Protein AF-A0A924BYL9-F1 (afdb_monomer_lite)

Sequence (77 aa):
MGLVTAKEIAKVINADKYGVFGTFTGWVLMKVLKISALNKLYDNNKHMNDVSFLNGLLDDLRIKFEIPEEDFKRLPK

Secondary structure (DSSP, 8-state):
--S--HHHHHHHTT-GGGTHHHHHHHHHHHHHT-HHHHHHHHHHHTTS-HHHHHHHHHHHTT------HHHHTTS--

pLDDT: mean 92.77, std 5.76, range [67.19, 97.62]

Foldseek 3Di:
DFPDALCRQLVVVVNCVVPPVSSVVSVVCCVVVVVVVVRVLCVVQVVDDDVSSVVSSCVVVVNDDDDDPVVVVVDDD

Structure (mmCIF, N/CA/C/O backbone):
data_AF-A0A924BYL9-F1
#
_entry.id   AF-A0A924BYL9-F1
#
loop_
_atom_site.group_PDB
_atom_site.id
_atom_site.type_symbol
_atom_site.label_atom_id
_atom_site.label_alt_id
_atom_site.label_comp_id
_atom_site.label_asym_id
_atom_site.label_entity_id
_atom_site.label_seq_id
_atom_site.pdbx_PDB_ins_code
_atom_site.Cartn_x
_atom_site.Cartn_y
_atom_site.Cartn_z
_atom_site.occupancy
_atom_site.B_iso_or_equiv
_atom_site.auth_seq_id
_atom_site.auth_comp_id
_atom_site.auth_asym_id
_atom_site.auth_atom_id
_atom_site.pdbx_PDB_model_num
ATOM 1 N N . MET A 1 1 ? -0.323 9.866 -4.845 1.00 67.19 1 MET A N 1
ATOM 2 C CA . MET A 1 1 ? 0.919 9.174 -4.445 1.00 67.19 1 MET A CA 1
ATOM 3 C C . MET A 1 1 ? 0.480 8.070 -3.502 1.00 67.19 1 MET A C 1
ATOM 5 O O . MET A 1 1 ? 0.085 8.397 -2.388 1.00 67.19 1 MET A O 1
ATOM 9 N N . GLY A 1 2 ? 0.388 6.844 -4.023 1.00 83.31 2 GLY A N 1
ATOM 10 C CA . GLY A 1 2 ? -0.104 5.684 -3.275 1.00 83.31 2 GLY A CA 1
ATOM 11 C C . GLY A 1 2 ? 0.960 5.120 -2.336 1.00 83.31 2 GLY A C 1
ATOM 12 O O . GLY A 1 2 ? 2.095 5.587 -2.348 1.00 83.31 2 GLY A O 1
ATOM 13 N N . LEU A 1 3 ? 0.584 4.108 -1.554 1.00 92.00 3 LEU A N 1
ATOM 14 C CA . LEU A 1 3 ? 1.445 3.474 -0.552 1.00 92.00 3 LEU A CA 1
ATOM 15 C C . LEU A 1 3 ? 2.717 2.861 -1.163 1.00 92.00 3 LEU A C 1
ATOM 17 O O . LEU A 1 3 ? 3.777 2.923 -0.554 1.00 92.00 3 LEU A O 1
ATOM 21 N N . VAL A 1 4 ? 2.605 2.265 -2.355 1.00 94.94 4 VAL A N 1
ATOM 22 C CA . VAL A 1 4 ? 3.719 1.601 -3.053 1.00 94.94 4 VAL A CA 1
ATOM 23 C C . VAL A 1 4 ? 3.653 1.849 -4.561 1.00 94.94 4 VAL A C 1
ATOM 25 O O . VAL A 1 4 ? 2.577 1.863 -5.159 1.00 94.94 4 VAL A O 1
ATOM 28 N N . THR A 1 5 ? 4.799 1.990 -5.217 1.00 96.31 5 THR A N 1
ATOM 29 C CA . THR A 1 5 ? 4.930 2.149 -6.671 1.00 96.31 5 THR A CA 1
ATOM 30 C C . THR A 1 5 ? 5.438 0.881 -7.367 1.00 96.31 5 THR A C 1
ATOM 32 O O . THR A 1 5 ? 6.100 0.026 -6.780 1.00 96.31 5 THR A O 1
ATOM 35 N N . ALA A 1 6 ? 5.194 0.781 -8.679 1.00 96.44 6 ALA A N 1
ATOM 36 C CA . ALA A 1 6 ? 5.698 -0.324 -9.500 1.00 96.44 6 ALA A CA 1
ATOM 37 C C . ALA A 1 6 ? 7.235 -0.408 -9.509 1.00 96.44 6 ALA A C 1
ATOM 39 O O . ALA A 1 6 ? 7.796 -1.502 -9.560 1.00 96.44 6 ALA A O 1
ATOM 40 N N . LYS A 1 7 ? 7.921 0.741 -9.432 1.00 96.25 7 LYS A N 1
ATOM 41 C CA . LYS A 1 7 ? 9.387 0.814 -9.396 1.00 96.25 7 LYS A CA 1
ATOM 42 C C . LYS A 1 7 ? 9.949 0.292 -8.073 1.00 96.25 7 LYS A C 1
ATOM 44 O O . LYS A 1 7 ? 10.960 -0.402 -8.084 1.00 96.25 7 LYS A O 1
ATOM 49 N N . GLU A 1 8 ? 9.291 0.585 -6.953 1.00 96.50 8 GLU A N 1
ATOM 50 C CA . GLU A 1 8 ? 9.673 0.037 -5.645 1.00 96.50 8 GLU A CA 1
ATOM 51 C C . GLU A 1 8 ? 9.498 -1.478 -5.613 1.00 96.50 8 GLU A C 1
ATOM 53 O O . GLU A 1 8 ? 10.416 -2.180 -5.201 1.00 96.50 8 GLU A O 1
ATOM 58 N N . ILE A 1 9 ? 8.384 -1.995 -6.143 1.00 95.81 9 ILE A N 1
ATOM 59 C CA . ILE A 1 9 ? 8.178 -3.446 -6.257 1.00 95.81 9 ILE A CA 1
ATOM 60 C C . ILE A 1 9 ? 9.258 -4.078 -7.130 1.00 95.81 9 ILE A C 1
ATOM 62 O O . ILE A 1 9 ? 9.863 -5.060 -6.710 1.00 95.81 9 ILE A O 1
ATOM 66 N N . ALA A 1 10 ? 9.549 -3.499 -8.300 1.00 97.44 10 ALA A N 1
ATOM 67 C CA . ALA A 1 10 ? 10.600 -3.993 -9.188 1.00 97.44 10 ALA A CA 1
ATOM 68 C C . ALA A 1 10 ? 11.969 -4.052 -8.492 1.00 97.44 10 ALA A C 1
ATOM 70 O O . ALA A 1 10 ? 12.703 -5.021 -8.674 1.00 97.44 10 ALA A O 1
ATOM 71 N N . LYS A 1 11 ? 12.293 -3.051 -7.664 1.00 97.25 11 LYS A N 1
ATOM 72 C CA . LYS A 1 11 ? 13.530 -3.014 -6.878 1.00 97.25 11 LYS A CA 1
ATOM 73 C C . LYS A 1 11 ? 13.554 -4.089 -5.787 1.00 97.25 11 LYS A C 1
ATOM 75 O O . LYS A 1 11 ? 14.557 -4.775 -5.643 1.00 97.25 11 LYS A O 1
ATOM 80 N N . VAL A 1 12 ? 12.452 -4.282 -5.057 1.00 96.25 12 VAL A N 1
ATOM 81 C CA . VAL A 1 12 ? 12.348 -5.298 -3.988 1.00 96.25 12 VAL A CA 1
ATOM 82 C C . VAL A 1 12 ? 12.537 -6.719 -4.528 1.00 96.25 12 VAL A C 1
ATOM 84 O O . VAL A 1 12 ? 13.159 -7.545 -3.867 1.00 96.25 12 VAL A O 1
ATOM 87 N N . ILE A 1 13 ? 12.056 -7.003 -5.742 1.00 95.25 13 ILE A N 1
ATOM 88 C CA . ILE A 1 13 ? 12.216 -8.322 -6.378 1.00 95.25 13 ILE A CA 1
ATOM 89 C C . ILE A 1 13 ? 13.471 -8.435 -7.266 1.00 95.25 13 ILE A C 1
ATOM 91 O O . ILE A 1 13 ? 13.614 -9.421 -7.986 1.00 95.25 13 ILE A O 1
ATOM 95 N N . ASN A 1 14 ? 14.370 -7.441 -7.252 1.00 95.88 14 ASN A N 1
ATOM 96 C CA . ASN A 1 14 ? 15.574 -7.369 -8.099 1.00 95.88 14 ASN A CA 1
ATOM 97 C C . ASN A 1 14 ? 15.309 -7.449 -9.621 1.00 95.88 14 ASN A C 1
ATOM 99 O O . ASN A 1 14 ? 16.149 -7.927 -10.393 1.00 95.88 14 ASN A O 1
ATOM 103 N N . ALA A 1 15 ? 14.137 -6.997 -10.071 1.00 96.06 15 ALA A N 1
ATOM 104 C CA . ALA A 1 15 ? 13.782 -6.891 -11.485 1.00 96.06 15 ALA A CA 1
ATOM 105 C C . ALA A 1 15 ? 14.153 -5.523 -12.087 1.00 96.06 15 ALA A C 1
ATOM 107 O O . ALA A 1 15 ? 14.167 -5.378 -13.308 1.00 96.06 15 ALA A O 1
ATOM 108 N N . ASP A 1 16 ? 14.485 -4.524 -11.267 1.00 94.94 16 ASP A N 1
ATOM 109 C CA . ASP A 1 16 ? 14.859 -3.169 -11.694 1.00 94.94 16 ASP A CA 1
ATOM 110 C C . ASP A 1 16 ? 16.094 -3.126 -12.611 1.00 94.94 16 ASP A C 1
ATOM 112 O O . ASP A 1 16 ? 16.175 -2.258 -13.482 1.00 94.94 16 ASP A O 1
ATOM 116 N N . LYS A 1 17 ? 16.990 -4.117 -12.513 1.00 95.38 17 LYS A N 1
ATOM 117 C CA . LYS A 1 17 ? 18.118 -4.322 -13.444 1.00 95.38 17 LYS A CA 1
ATOM 118 C C . LYS A 1 17 ? 17.705 -4.462 -14.916 1.00 95.38 17 LYS A C 1
ATOM 120 O O . LYS A 1 17 ? 18.513 -4.214 -15.803 1.00 95.38 17 LYS A O 1
ATOM 125 N N . TYR A 1 18 ? 16.452 -4.835 -15.184 1.00 95.38 18 TYR A N 1
ATOM 126 C CA . TYR A 1 18 ? 15.886 -4.920 -16.535 1.00 95.38 18 TYR A CA 1
ATOM 127 C C . TYR A 1 18 ? 15.247 -3.597 -17.002 1.00 95.38 18 TYR A C 1
ATOM 129 O O . TYR A 1 18 ? 14.521 -3.565 -17.998 1.00 95.38 18 TYR A O 1
ATOM 137 N N . GLY A 1 19 ? 15.471 -2.498 -16.275 1.00 94.50 19 GLY A N 1
ATOM 138 C CA . GLY A 1 19 ? 15.006 -1.160 -16.629 1.00 94.50 19 GLY A CA 1
ATOM 139 C C . GLY A 1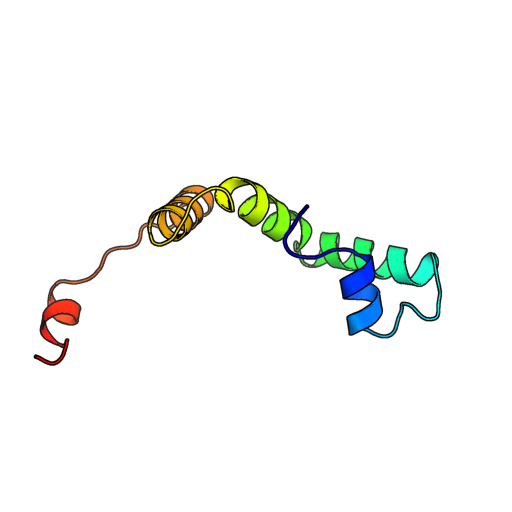 19 ? 13.484 -1.075 -16.756 1.00 94.50 19 GLY A C 1
ATOM 140 O O . GLY A 1 19 ? 12.735 -1.411 -15.832 1.00 94.50 19 GLY A O 1
ATOM 141 N N . VAL A 1 20 ? 13.009 -0.617 -17.916 1.00 95.12 20 VAL A N 1
ATOM 142 C CA . VAL A 1 20 ? 11.571 -0.448 -18.195 1.00 95.12 20 VAL A CA 1
ATOM 143 C C . VAL A 1 20 ? 10.791 -1.761 -18.096 1.00 95.12 20 VAL A C 1
ATOM 145 O O . VAL A 1 20 ? 9.678 -1.762 -17.571 1.00 95.12 20 VAL A O 1
ATOM 148 N N . PHE A 1 21 ? 11.387 -2.888 -18.499 1.00 96.00 21 PHE A N 1
ATOM 149 C CA . PHE A 1 21 ? 10.760 -4.206 -18.376 1.00 96.00 21 PHE A CA 1
ATOM 150 C C . PHE A 1 21 ? 10.625 -4.625 -16.912 1.00 96.00 21 PHE A C 1
ATOM 152 O O . PHE A 1 21 ? 9.590 -5.152 -16.513 1.00 96.00 21 PHE A O 1
ATOM 159 N N . GLY A 1 22 ? 11.617 -4.297 -16.082 1.00 95.94 22 GLY A N 1
ATOM 160 C CA . GLY A 1 22 ? 11.537 -4.474 -14.635 1.00 95.94 22 GLY A CA 1
ATOM 161 C C . GLY A 1 22 ? 10.370 -3.706 -14.024 1.00 95.94 22 GLY A C 1
ATOM 162 O O . GLY A 1 22 ? 9.533 -4.278 -13.330 1.00 95.94 22 GLY A O 1
ATOM 163 N N . THR A 1 23 ? 10.246 -2.420 -14.355 1.00 96.56 23 THR A N 1
ATOM 164 C CA . THR A 1 23 ? 9.129 -1.590 -13.866 1.00 96.56 23 THR A CA 1
ATOM 165 C C . THR A 1 23 ? 7.772 -2.120 -14.342 1.00 96.56 23 THR A C 1
ATOM 167 O O . THR A 1 23 ? 6.810 -2.131 -13.572 1.00 96.56 23 THR A O 1
ATOM 170 N N . PHE A 1 24 ? 7.691 -2.622 -15.578 1.00 97.31 24 PHE A N 1
ATOM 171 C CA . PHE A 1 24 ? 6.485 -3.265 -16.099 1.00 97.31 24 PHE A CA 1
ATOM 172 C C . PHE A 1 24 ? 6.103 -4.520 -15.299 1.00 97.31 24 PHE A C 1
ATOM 174 O O . PHE A 1 24 ? 4.943 -4.655 -14.915 1.00 97.31 24 PHE A O 1
ATOM 181 N N . THR A 1 25 ? 7.058 -5.397 -14.966 1.00 96.69 25 THR A N 1
ATOM 182 C CA . THR A 1 25 ? 6.771 -6.566 -14.108 1.00 96.69 25 THR A CA 1
ATOM 183 C C . THR A 1 25 ? 6.254 -6.158 -12.728 1.00 96.69 25 THR A C 1
ATOM 185 O O . THR A 1 25 ? 5.282 -6.740 -12.246 1.00 96.69 25 THR A O 1
ATOM 188 N N . GLY A 1 26 ? 6.814 -5.098 -12.133 1.00 96.62 26 GLY A N 1
ATOM 189 C CA . GLY A 1 26 ? 6.301 -4.523 -10.891 1.00 96.62 26 GLY A CA 1
ATOM 190 C C . GLY A 1 26 ? 4.849 -4.057 -11.022 1.00 96.62 26 GLY A C 1
ATOM 191 O O . GLY A 1 26 ? 4.020 -4.365 -10.170 1.00 96.62 26 GLY A O 1
ATOM 192 N N . TRP A 1 27 ? 4.499 -3.390 -12.125 1.00 96.75 27 TRP A N 1
ATOM 193 C CA . TRP A 1 27 ? 3.120 -2.979 -12.400 1.00 96.75 27 TRP A CA 1
ATOM 194 C C . TRP A 1 27 ? 2.170 -4.172 -12.586 1.00 96.75 27 TRP A C 1
ATOM 196 O O . TRP A 1 27 ? 1.066 -4.160 -12.038 1.00 96.75 27 TRP A O 1
ATOM 206 N N . VAL A 1 28 ? 2.594 -5.223 -13.299 1.00 97.56 28 VAL A N 1
ATOM 207 C CA . VAL A 1 28 ? 1.803 -6.457 -13.460 1.00 97.56 28 VAL A CA 1
ATOM 208 C C . VAL A 1 28 ? 1.522 -7.088 -12.097 1.00 97.56 28 VAL A C 1
ATOM 210 O O . VAL A 1 28 ? 0.367 -7.379 -11.779 1.00 97.56 28 VAL A O 1
ATOM 213 N N . LEU A 1 29 ? 2.544 -7.225 -11.249 1.00 96.94 29 LEU A N 1
ATOM 214 C CA . LEU A 1 29 ? 2.387 -7.750 -9.891 1.00 96.94 29 LEU A CA 1
ATOM 215 C C . LEU A 1 29 ? 1.415 -6.912 -9.061 1.00 96.94 29 LEU A C 1
ATOM 217 O O . LEU A 1 29 ? 0.569 -7.470 -8.362 1.00 96.94 29 LEU A O 1
ATOM 221 N N . MET A 1 30 ? 1.455 -5.582 -9.191 1.00 96.81 30 MET A N 1
ATOM 222 C CA . MET A 1 30 ? 0.497 -4.714 -8.503 1.00 96.81 30 MET A CA 1
ATOM 223 C C . MET A 1 30 ? -0.958 -4.985 -8.881 1.00 96.81 30 MET A C 1
ATOM 225 O O . MET A 1 30 ? -1.853 -4.744 -8.064 1.00 96.81 30 MET A O 1
ATOM 229 N N . LYS A 1 31 ? -1.218 -5.415 -10.118 1.00 96.56 31 LYS A N 1
ATOM 230 C CA . LYS A 1 31 ? -2.563 -5.764 -10.583 1.00 96.56 31 LYS A CA 1
ATOM 231 C C . LYS A 1 31 ? -2.969 -7.143 -10.079 1.00 96.56 31 LYS A C 1
ATOM 233 O O . LYS A 1 31 ? -4.030 -7.263 -9.472 1.00 96.56 31 LYS A O 1
ATOM 238 N N . VAL A 1 32 ? -2.111 -8.145 -10.273 1.00 97.62 32 VAL A N 1
ATOM 239 C CA . VAL A 1 32 ? -2.394 -9.546 -9.919 1.00 97.62 32 VAL 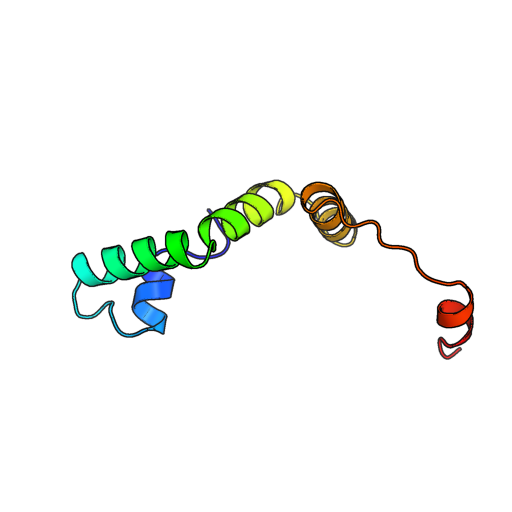A CA 1
ATOM 240 C C . VAL A 1 32 ? -2.597 -9.713 -8.413 1.00 97.62 32 VAL A C 1
ATOM 242 O O . VAL A 1 32 ? -3.585 -10.300 -7.985 1.00 97.62 32 VAL A O 1
ATOM 245 N N . LEU A 1 33 ? -1.718 -9.123 -7.601 1.00 96.94 33 LEU A N 1
ATOM 246 C CA . LEU A 1 33 ? -1.781 -9.205 -6.138 1.00 96.94 33 LEU A CA 1
ATOM 247 C C . LEU A 1 33 ? -2.721 -8.164 -5.515 1.00 96.94 33 LEU A C 1
ATOM 249 O O . LEU A 1 33 ? -2.743 -7.997 -4.300 1.00 96.94 33 LEU A O 1
ATOM 253 N N . LYS A 1 34 ? -3.477 -7.421 -6.335 1.00 96.12 34 LYS A N 1
ATOM 254 C CA . LYS A 1 34 ? -4.392 -6.352 -5.899 1.00 96.12 34 LYS A CA 1
ATOM 255 C C . LYS A 1 34 ? -3.736 -5.241 -5.060 1.00 96.12 34 LYS A C 1
ATOM 257 O O . LYS A 1 34 ? -4.445 -4.470 -4.418 1.00 96.12 34 LYS A O 1
ATOM 262 N N . ILE A 1 35 ? -2.418 -5.049 -5.139 1.00 96.31 35 ILE A N 1
ATOM 263 C CA . ILE A 1 35 ? -1.720 -3.914 -4.498 1.00 96.31 35 ILE A CA 1
ATOM 264 C C . ILE A 1 35 ? -2.267 -2.577 -5.022 1.00 96.31 35 ILE A C 1
ATOM 266 O O . ILE A 1 35 ? -2.362 -1.606 -4.281 1.00 96.31 35 ILE A O 1
ATOM 270 N N . SER A 1 36 ? -2.723 -2.526 -6.280 1.00 95.50 36 SER A N 1
ATOM 271 C CA . SER A 1 36 ? -3.437 -1.352 -6.809 1.00 95.50 36 SER A CA 1
ATOM 272 C C . SER A 1 36 ? -4.703 -1.011 -6.009 1.00 95.50 36 SER A C 1
ATOM 274 O O . SER A 1 36 ? -5.018 0.164 -5.842 1.00 95.50 36 SER A O 1
ATOM 276 N N . ALA A 1 37 ? -5.434 -2.019 -5.520 1.00 95.06 37 ALA A N 1
ATOM 277 C CA . ALA A 1 37 ? -6.613 -1.806 -4.686 1.00 95.06 37 ALA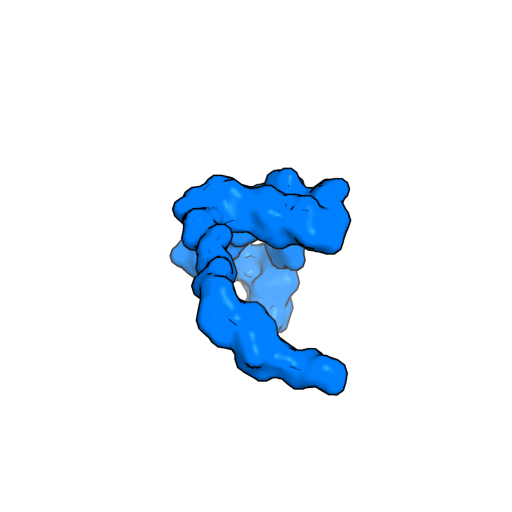 A CA 1
ATOM 278 C C . ALA A 1 37 ? -6.217 -1.313 -3.288 1.00 95.06 37 ALA A C 1
ATOM 280 O O . ALA A 1 37 ? -6.842 -0.386 -2.782 1.00 95.06 37 ALA A O 1
ATOM 281 N N . LEU A 1 38 ? -5.134 -1.853 -2.716 1.00 95.06 38 LEU A N 1
ATOM 282 C CA . LEU A 1 38 ? -4.579 -1.370 -1.448 1.00 95.06 38 LEU A CA 1
ATOM 283 C C . LEU A 1 38 ? -4.120 0.091 -1.544 1.00 95.06 38 LEU A C 1
ATOM 285 O O . LEU A 1 38 ? -4.429 0.891 -0.669 1.00 95.06 38 LEU A O 1
ATOM 289 N N . ASN A 1 39 ? -3.448 0.470 -2.634 1.00 96.12 39 ASN A N 1
ATOM 290 C CA . ASN A 1 39 ? -3.090 1.864 -2.884 1.00 96.12 39 ASN A CA 1
ATOM 291 C C . ASN A 1 39 ? -4.316 2.773 -2.950 1.00 96.12 39 ASN A C 1
ATOM 293 O O . ASN A 1 39 ? -4.255 3.876 -2.425 1.00 96.12 39 ASN A O 1
ATOM 297 N N . LYS A 1 40 ? -5.411 2.325 -3.579 1.00 95.00 40 LYS A N 1
ATOM 298 C CA . LYS A 1 40 ? -6.659 3.095 -3.643 1.00 95.00 40 LYS A CA 1
ATOM 299 C C . LYS A 1 40 ? -7.271 3.274 -2.251 1.00 95.00 40 LYS A C 1
ATOM 301 O O . LYS A 1 40 ? -7.639 4.387 -1.903 1.00 95.00 40 LYS A O 1
ATOM 306 N N . LEU A 1 41 ? -7.326 2.201 -1.460 1.00 94.94 41 LEU A N 1
ATOM 307 C CA . LEU A 1 41 ? -7.790 2.234 -0.070 1.00 94.94 41 LEU A CA 1
ATOM 308 C C . LEU A 1 41 ? -6.955 3.214 0.772 1.00 94.94 41 LEU A C 1
ATOM 310 O O . LEU A 1 41 ? -7.498 4.047 1.492 1.00 94.94 41 LEU A O 1
ATOM 314 N N . TYR A 1 42 ? -5.630 3.151 0.639 1.00 95.12 42 TYR A N 1
ATOM 315 C CA . TYR A 1 42 ? -4.723 4.076 1.307 1.00 95.12 42 TYR A CA 1
ATOM 316 C C . TYR A 1 42 ? -4.919 5.519 0.825 1.00 95.12 42 TYR A C 1
ATOM 318 O O . TYR A 1 42 ? -5.071 6.412 1.646 1.00 95.12 42 TYR A O 1
ATOM 326 N N . ASP A 1 43 ? -4.962 5.769 -0.487 1.00 95.31 43 ASP A N 1
ATOM 327 C CA . ASP A 1 43 ? -5.145 7.112 -1.053 1.00 95.31 43 ASP A CA 1
ATOM 328 C C . ASP A 1 43 ? -6.466 7.758 -0.612 1.00 95.31 43 ASP A C 1
ATOM 330 O O . ASP A 1 43 ? -6.491 8.965 -0.366 1.00 95.31 43 ASP A O 1
ATOM 334 N N . ASN A 1 44 ? -7.526 6.959 -0.460 1.00 94.81 44 ASN A N 1
ATOM 335 C CA . ASN A 1 44 ? -8.808 7.414 0.064 1.00 94.81 44 ASN A CA 1
ATOM 336 C C . ASN A 1 44 ? -8.720 7.859 1.525 1.00 94.81 44 ASN A C 1
ATOM 338 O O . ASN A 1 44 ? -9.379 8.824 1.875 1.00 94.81 44 ASN A O 1
ATOM 342 N N . ASN A 1 45 ? -7.915 7.202 2.366 1.00 95.62 45 ASN A N 1
ATOM 343 C CA . ASN A 1 45 ? -7.945 7.410 3.821 1.00 95.62 45 ASN A CA 1
ATOM 344 C C . ASN A 1 45 ? -6.746 8.187 4.376 1.00 95.62 45 ASN A C 1
ATOM 346 O O . ASN A 1 45 ? -6.865 8.809 5.422 1.00 95.62 45 ASN A O 1
ATOM 350 N N . LYS A 1 46 ? -5.602 8.229 3.681 1.00 94.31 46 LYS A N 1
ATOM 351 C CA . LYS A 1 46 ? -4.316 8.789 4.165 1.00 94.31 46 LYS A CA 1
ATOM 352 C C . LYS A 1 46 ? -4.335 10.260 4.599 1.00 94.31 46 LYS A C 1
ATOM 354 O O . LYS A 1 46 ? -3.332 10.760 5.092 1.00 94.31 46 LYS A O 1
ATOM 359 N N . HIS A 1 47 ? -5.409 10.980 4.295 1.00 94.75 47 HIS A N 1
ATOM 360 C CA . HIS A 1 47 ? -5.600 12.373 4.689 1.00 94.75 47 HIS A CA 1
ATOM 361 C C . HIS A 1 47 ? -6.191 12.501 6.105 1.00 94.75 47 HIS A C 1
ATOM 363 O O . HIS A 1 47 ? -6.182 13.587 6.677 1.00 94.75 47 HIS A O 1
ATOM 369 N N . MET A 1 48 ? -6.721 11.406 6.651 1.00 96.19 48 MET A N 1
ATOM 370 C CA . MET A 1 48 ? -7.183 11.283 8.028 1.00 96.19 48 MET A CA 1
ATOM 371 C C . MET A 1 48 ? -6.005 10.927 8.946 1.00 96.19 48 MET A C 1
ATOM 373 O O . MET A 1 48 ? -5.046 10.295 8.504 1.00 96.19 48 MET A O 1
ATOM 377 N N . ASN A 1 49 ? -6.096 11.288 10.229 1.00 93.75 49 ASN A N 1
ATOM 378 C CA . ASN A 1 49 ? -5.069 10.999 11.236 1.00 93.75 49 ASN A CA 1
ATOM 379 C C . ASN A 1 49 ? -5.589 10.045 12.321 1.00 93.75 49 ASN A C 1
ATOM 381 O O . ASN A 1 49 ? -6.793 9.993 12.588 1.00 93.75 49 ASN A O 1
ATOM 385 N N . ASP A 1 50 ? -4.662 9.323 12.952 1.00 93.00 50 ASP A N 1
ATOM 386 C CA . ASP A 1 50 ? -4.884 8.481 14.131 1.00 93.00 50 ASP A CA 1
ATOM 387 C C . ASP A 1 50 ? -6.087 7.529 13.990 1.00 93.00 50 ASP A C 1
ATOM 389 O O . ASP A 1 50 ? -6.173 6.729 13.057 1.00 93.00 50 ASP A O 1
ATOM 393 N N . VAL A 1 51 ? -7.037 7.611 14.922 1.00 93.81 51 VAL A N 1
ATOM 394 C CA . VAL A 1 51 ? -8.217 6.745 14.988 1.00 93.81 51 VAL A CA 1
ATOM 395 C C . VAL A 1 51 ? -9.151 6.973 13.797 1.00 93.81 51 VAL A C 1
ATOM 397 O O . VAL A 1 51 ? -9.764 6.024 13.315 1.00 93.81 51 VAL A O 1
ATOM 400 N N . SER A 1 52 ? -9.226 8.198 13.265 1.00 94.06 52 SER A N 1
ATOM 401 C CA . SER A 1 52 ? -10.061 8.502 12.097 1.00 94.06 52 SER A CA 1
ATOM 402 C C . SER A 1 52 ? -9.576 7.768 10.849 1.00 94.06 52 SER A C 1
ATOM 404 O O . SER A 1 52 ? -10.397 7.277 10.082 1.00 94.06 52 SER A O 1
ATOM 406 N N . PHE A 1 53 ? -8.256 7.627 10.677 1.00 95.44 53 PHE A N 1
ATOM 407 C CA . PHE A 1 53 ? -7.688 6.811 9.602 1.00 95.44 53 PHE A CA 1
ATOM 408 C C . PHE A 1 53 ? -8.104 5.344 9.733 1.00 95.44 53 PHE A C 1
ATOM 410 O O . PHE A 1 53 ? -8.547 4.739 8.759 1.00 95.44 53 PHE A O 1
ATOM 417 N N . LEU A 1 54 ? -8.002 4.780 10.941 1.00 94.38 54 LEU A N 1
ATOM 418 C CA . LEU A 1 54 ? -8.375 3.387 11.195 1.00 94.38 54 LEU A CA 1
ATOM 419 C C . LEU A 1 54 ? -9.865 3.143 10.937 1.00 94.38 54 LEU A C 1
ATOM 421 O O . LEU A 1 54 ? -10.210 2.177 10.263 1.00 94.38 54 LEU A O 1
ATOM 425 N N . ASN A 1 55 ? -10.733 4.038 11.409 1.00 94.38 55 ASN A N 1
ATOM 426 C CA . ASN A 1 55 ? -12.173 3.938 11.178 1.00 94.38 55 ASN A CA 1
ATOM 427 C C . ASN A 1 55 ? -12.523 4.052 9.689 1.00 94.38 55 ASN A C 1
ATOM 429 O O . ASN A 1 55 ? -13.277 3.225 9.187 1.00 94.38 55 ASN A O 1
ATOM 433 N N . GLY A 1 56 ? -11.913 4.991 8.958 1.00 94.81 56 GLY A N 1
ATOM 434 C CA . GLY A 1 56 ? -12.125 5.118 7.513 1.00 94.81 56 GLY A CA 1
ATOM 435 C C . GLY A 1 56 ? -11.727 3.856 6.735 1.00 94.81 56 GLY A C 1
ATOM 436 O O . GLY A 1 56 ? -12.447 3.422 5.836 1.00 94.81 56 GLY A O 1
ATOM 437 N N . LEU A 1 57 ? -10.632 3.190 7.132 1.00 94.69 57 LEU A N 1
ATOM 438 C CA . LEU A 1 57 ? -10.257 1.891 6.562 1.00 94.69 57 LEU A CA 1
ATOM 439 C C . LEU A 1 57 ? -11.293 0.799 6.857 1.00 94.69 57 LEU A C 1
ATOM 441 O O . LEU A 1 57 ? -11.600 0.004 5.967 1.00 94.69 57 LEU A O 1
ATOM 445 N N . LEU A 1 58 ? -11.804 0.731 8.091 1.00 94.69 58 LEU A N 1
ATOM 446 C CA . LEU A 1 58 ? -12.833 -0.238 8.476 1.00 94.69 58 LEU A CA 1
ATOM 447 C C . LEU A 1 58 ? -14.119 -0.024 7.667 1.00 94.69 58 LEU A C 1
ATOM 449 O O . LEU A 1 58 ? -14.672 -0.996 7.153 1.00 94.69 58 LEU A O 1
ATOM 453 N N . ASP A 1 59 ? -14.534 1.228 7.478 1.00 93.81 59 ASP A N 1
ATOM 454 C CA . ASP A 1 59 ? -15.717 1.595 6.697 1.00 93.81 59 ASP A CA 1
ATOM 455 C C . ASP A 1 59 ? -15.564 1.226 5.212 1.00 93.81 59 ASP A C 1
ATOM 457 O O . ASP A 1 59 ? -16.433 0.554 4.643 1.00 93.81 59 ASP A O 1
ATOM 461 N N . ASP A 1 60 ? -14.435 1.579 4.586 1.00 92.94 60 ASP A N 1
ATOM 462 C CA . ASP A 1 60 ? -14.149 1.252 3.181 1.00 92.94 60 ASP A CA 1
ATOM 463 C C . ASP A 1 60 ? -14.089 -0.269 2.942 1.00 92.94 60 ASP A C 1
ATOM 465 O O . ASP A 1 60 ? -14.527 -0.769 1.898 1.00 92.94 60 ASP A O 1
ATOM 469 N N . LEU A 1 61 ? -13.563 -1.022 3.915 1.00 94.06 61 LEU A N 1
ATOM 470 C CA . LEU A 1 61 ? 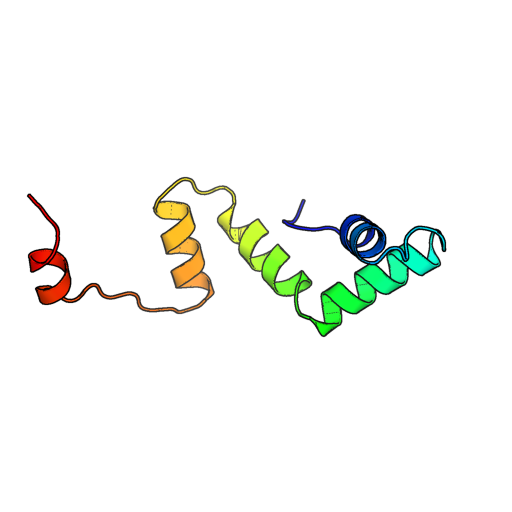-13.514 -2.486 3.888 1.00 94.06 61 LEU A CA 1
ATOM 471 C C . LEU A 1 61 ? -14.826 -3.143 4.341 1.00 94.06 61 LEU A C 1
ATOM 473 O O . LEU A 1 61 ? -14.956 -4.364 4.228 1.00 94.06 61 LEU A O 1
ATOM 477 N N . ARG A 1 62 ? -15.802 -2.354 4.812 1.00 93.00 62 ARG A N 1
ATOM 478 C CA . ARG A 1 62 ? -17.078 -2.812 5.386 1.00 93.00 62 ARG A CA 1
ATOM 479 C C . ARG A 1 62 ? -16.890 -3.790 6.548 1.00 93.00 62 ARG A C 1
ATOM 481 O O . ARG A 1 62 ? -17.646 -4.751 6.697 1.00 93.00 62 ARG A O 1
ATOM 488 N N . ILE A 1 63 ? -15.866 -3.556 7.360 1.00 93.12 63 ILE A N 1
ATOM 489 C CA . ILE A 1 63 ? -15.563 -4.337 8.554 1.00 93.12 63 ILE A CA 1
ATOM 490 C C . ILE A 1 63 ? -16.277 -3.686 9.733 1.00 93.12 63 ILE A C 1
ATOM 492 O O . ILE A 1 63 ? -15.962 -2.565 10.120 1.00 93.12 63 ILE A O 1
ATOM 496 N N . LYS A 1 64 ? -17.212 -4.413 10.346 1.00 87.81 64 LYS A N 1
ATOM 497 C CA . LYS A 1 64 ? -17.795 -4.005 11.623 1.00 87.81 64 LYS A CA 1
ATOM 498 C C . LYS A 1 64 ? -16.888 -4.493 1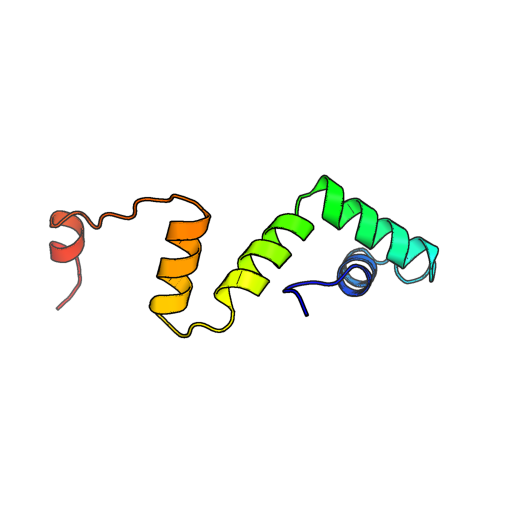2.747 1.00 87.81 64 LYS A C 1
ATOM 500 O O . LYS A 1 64 ? -16.832 -5.690 13.017 1.00 87.81 64 LYS A O 1
ATOM 505 N N . PHE A 1 65 ? -16.158 -3.575 13.365 1.00 85.00 65 PHE A N 1
ATOM 506 C CA . PHE A 1 65 ? -15.347 -3.880 14.535 1.00 85.00 65 PHE A CA 1
ATOM 507 C C . PHE A 1 65 ? -16.155 -3.600 15.805 1.00 85.00 65 PHE A C 1
ATOM 509 O O . PHE A 1 65 ? -16.598 -2.475 16.027 1.00 85.00 65 PHE A O 1
ATOM 516 N N . GLU A 1 66 ? -16.356 -4.623 16.631 1.00 83.62 66 GLU A N 1
ATOM 517 C CA . GLU A 1 66 ? -16.984 -4.513 17.949 1.00 83.62 66 GLU A CA 1
ATOM 518 C C . GLU A 1 66 ? -15.999 -5.049 18.988 1.00 83.62 66 GLU A C 1
ATOM 520 O O . GLU A 1 66 ? -15.440 -6.130 18.806 1.00 83.62 66 GLU A O 1
ATOM 525 N N . ILE A 1 67 ? -15.769 -4.293 20.063 1.00 81.12 67 ILE A N 1
ATOM 526 C CA . ILE A 1 67 ? -14.941 -4.746 21.185 1.00 81.12 67 ILE A CA 1
ATOM 527 C C . ILE A 1 67 ? -15.873 -5.394 22.214 1.00 81.12 67 ILE A C 1
ATOM 529 O O . ILE A 1 67 ? -16.745 -4.699 22.743 1.00 81.12 67 ILE A O 1
ATOM 533 N N . PRO A 1 68 ? -15.703 -6.687 22.537 1.00 85.06 68 PRO A N 1
ATOM 534 C CA . PRO A 1 68 ? -16.466 -7.323 23.602 1.00 85.06 68 PRO A CA 1
ATOM 535 C C . PRO A 1 68 ? -16.141 -6.686 24.957 1.00 85.06 68 PRO A C 1
ATOM 537 O O . PRO A 1 68 ? -14.973 -6.490 25.299 1.00 85.06 68 PRO A O 1
ATOM 540 N N . GLU A 1 69 ? -17.158 -6.424 25.782 1.00 83.56 69 GLU A N 1
ATOM 541 C CA . GLU A 1 69 ? -16.952 -5.858 27.126 1.00 83.56 69 GLU A CA 1
ATOM 542 C C . GLU A 1 69 ? -16.034 -6.722 28.009 1.00 83.56 69 GLU A C 1
ATOM 544 O O . GLU A 1 69 ? -15.328 -6.212 28.881 1.00 83.56 69 GLU A O 1
ATOM 549 N N . GLU A 1 70 ? -16.031 -8.039 27.795 1.00 84.06 70 GLU A N 1
ATOM 550 C CA . GLU A 1 70 ? -15.176 -8.977 28.526 1.00 84.06 70 GLU A CA 1
ATOM 551 C C . GLU A 1 70 ? -13.685 -8.775 28.240 1.00 84.06 70 GLU A C 1
ATOM 553 O O . GLU A 1 70 ? -12.872 -8.918 29.153 1.00 84.06 70 GLU A O 1
ATOM 558 N N . ASP A 1 71 ? -13.320 -8.390 27.016 1.00 85.62 71 ASP A N 1
ATOM 559 C CA . ASP A 1 71 ? -11.926 -8.120 26.658 1.00 85.62 71 ASP A CA 1
ATOM 560 C C . ASP A 1 71 ? -11.443 -6.800 27.265 1.00 85.62 71 ASP A C 1
ATOM 562 O O . ASP A 1 71 ? -10.294 -6.700 27.696 1.00 85.62 71 ASP A O 1
ATOM 566 N N . PHE A 1 72 ? -12.339 -5.820 27.427 1.00 83.06 72 PHE A N 1
ATOM 567 C CA . PHE A 1 72 ? -12.025 -4.580 28.139 1.00 83.06 72 PHE A CA 1
ATOM 568 C C . PHE A 1 72 ? -11.708 -4.830 29.623 1.00 83.06 72 PHE A C 1
ATOM 570 O O . PHE A 1 72 ? -10.786 -4.234 30.176 1.00 83.06 72 PHE A O 1
ATOM 577 N N . LYS A 1 73 ? -12.411 -5.775 30.267 1.00 86.00 73 LYS A N 1
ATOM 578 C CA . LYS A 1 73 ? -12.177 -6.165 31.675 1.00 86.00 73 LYS A CA 1
ATOM 579 C C . LYS A 1 73 ? -10.832 -6.869 31.906 1.00 86.00 73 LYS A C 1
ATOM 581 O O . LYS A 1 73 ? -10.408 -6.976 33.055 1.00 86.00 73 LYS A O 1
ATOM 586 N N . ARG A 1 74 ? -10.177 -7.361 30.847 1.00 87.88 74 ARG A N 1
ATOM 587 C CA . ARG A 1 74 ? -8.866 -8.035 30.902 1.00 87.88 74 ARG A CA 1
ATOM 588 C C . ARG A 1 74 ? -7.684 -7.070 30.799 1.00 87.88 74 ARG A C 1
ATOM 590 O O . ARG A 1 74 ? -6.547 -7.506 30.969 1.00 87.88 74 ARG A O 1
ATOM 597 N N . LEU A 1 75 ? -7.929 -5.787 30.523 1.00 84.31 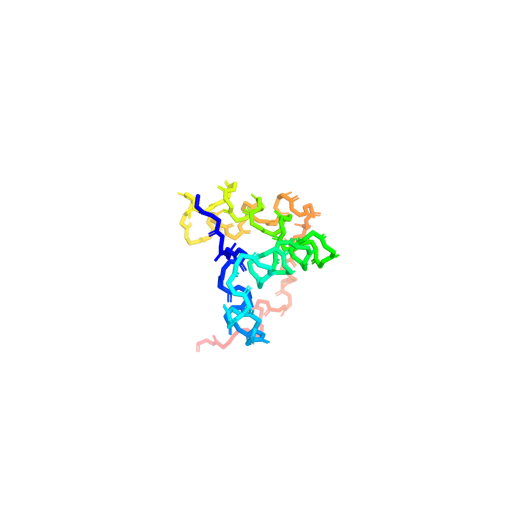75 LEU A N 1
ATOM 598 C CA . LEU A 1 75 ? -6.867 -4.787 30.464 1.00 84.31 75 LEU A CA 1
ATOM 599 C C . LEU A 1 75 ? -6.270 -4.565 31.870 1.00 84.31 75 LEU A C 1
ATOM 601 O O . LEU A 1 75 ? -7.030 -4.384 32.828 1.00 84.31 75 LEU A O 1
ATOM 605 N N . PRO A 1 76 ? -4.931 -4.595 32.024 1.00 82.19 76 PRO A N 1
ATOM 606 C CA . PRO A 1 76 ? -4.281 -4.303 33.300 1.00 82.19 76 PRO A CA 1
ATOM 607 C C . PRO A 1 76 ? -4.615 -2.883 33.779 1.00 82.19 76 PRO A C 1
ATOM 609 O O . PRO A 1 76 ? -4.776 -1.978 32.959 1.00 82.19 76 PRO A O 1
ATOM 612 N N . LYS A 1 77 ? -4.703 -2.702 35.100 1.00 73.69 77 LYS A N 1
ATOM 613 C CA . LYS A 1 77 ? -4.874 -1.390 35.742 1.00 73.69 77 LYS A CA 1
ATOM 614 C C . LYS A 1 77 ? -3.553 -0.649 35.890 1.00 73.69 77 LYS A C 1
ATOM 616 O O . LYS A 1 77 ? -2.539 -1.337 36.141 1.00 73.69 77 LYS A O 1
#

Radius of gyration: 18.13 Å; chains: 1; bounding box: 36×22×54 Å